Protein AF-A0A7Y5HHD7-F1 (afdb_monomer)

Sequence (168 aa):
MKEGQRRVVGIFYITWHADGYFTFKSPYNADVTKILAADPKARLGALVSEAQLANVKKYVEIGEKEGARLLVGGRQPDPMPGKGYFYQPTIFDNVQPNSTIAQEEIFGPVLATLQFNDADELVKLANGTMYGLAAAIWTKDIKKAHRLAKEIKAGTVWINTYNNYDAA

Foldseek 3Di:
DDPDFWDKDWPDPPDDDDDDDDDDDDDGPDQVVCSQVVDPPPDDDADPDPVLLVLLLVVLVQCVVVPWAKRDWSAADVVHPDDHHGGDQTETEPGDLPGPNNADDSNDSYIYMHIDDDLVRVLCSLQSYPDAAEEEDEDPDVVSQVVSLVSHRHPYYYYNTPPDDDPD

pLDDT: mean 72.88, std 24.27, range [22.0, 98.19]

Solvent-accessible surface area (backbone atoms only — not comparable to full-atom values): 10770 Å² total; per-residue (Å²): 136,75,91,87,77,82,41,77,47,68,66,71,74,76,86,82,87,89,90,87,91,83,81,86,84,81,72,86,87,68,60,71,59,49,75,69,67,70,45,97,77,72,77,80,75,55,45,96,35,65,68,55,43,53,51,37,52,50,48,49,54,48,31,51,74,75,61,26,42,79,67,37,59,79,44,63,55,83,78,65,98,62,91,71,32,54,64,34,62,21,36,31,36,72,37,52,74,87,34,67,63,63,63,51,88,69,88,48,64,62,44,40,27,31,74,42,90,50,74,69,53,41,40,50,58,72,50,60,46,96,69,44,68,61,47,66,44,82,68,93,49,62,69,59,47,57,53,48,55,71,67,42,65,39,78,40,70,35,74,74,52,70,96,82,78,85,85,127

Mean predicted aligned error: 9.56 Å

Nearest PDB structures (foldseek):
  3ty7-assembly1_B  TM=9.441E-01  e=2.264E-12  Staphylococcus aureus subsp. aureus Mu50
  3ty7-assembly1_A  TM=9.425E-01  e=4.790E-12  Staphylococcus aureus subsp. aureus Mu50
  3r31-assembly1_A  TM=9.599E-01  e=2.929E-11  Agrobacterium fabrum str. C58
  3i44-assembly1_A-2  TM=9.545E-01  e=1.157E-10  Bartonella henselae
  6x9l-assembly1_A  TM=8.911E-01  e=1.395E-10  Pseudomonas syringae pv. tomato str. DC3000

Structure (mmCIF, N/CA/C/O backbone):
data_AF-A0A7Y5HHD7-F1
#
_entry.id   AF-A0A7Y5HHD7-F1
#
loop_
_atom_site.group_PDB
_atom_site.id
_atom_site.type_symbol
_atom_site.label_atom_id
_atom_site.label_alt_id
_atom_site.label_comp_id
_atom_site.label_asym_id
_atom_site.label_entity_id
_atom_site.label_seq_id
_atom_site.pdbx_PDB_ins_code
_atom_site.Cartn_x
_atom_site.Cartn_y
_atom_site.Cartn_z
_atom_site.occupancy
_atom_site.B_iso_or_equiv
_atom_site.auth_seq_id
_atom_site.auth_comp_id
_atom_site.auth_asym_id
_atom_site.auth_atom_id
_atom_site.pdbx_PDB_model_num
ATOM 1 N N . MET A 1 1 ? -16.027 -15.599 17.969 1.00 34.94 1 MET A N 1
ATOM 2 C CA . MET A 1 1 ? -14.775 -15.234 17.268 1.00 34.94 1 MET A CA 1
ATOM 3 C C . MET A 1 1 ? -13.665 -16.035 17.928 1.00 34.94 1 MET A C 1
ATOM 5 O O . MET A 1 1 ? -13.607 -15.982 19.147 1.00 34.94 1 MET A O 1
ATOM 9 N N . LYS A 1 2 ? -12.899 -16.856 17.197 1.00 23.41 2 LYS A N 1
ATOM 10 C CA . LYS A 1 2 ? -11.841 -17.699 17.790 1.00 23.41 2 LYS A CA 1
ATOM 11 C C . LYS A 1 2 ? -10.514 -16.930 17.851 1.00 23.41 2 LYS A C 1
ATOM 13 O O . LYS A 1 2 ? -10.218 -16.167 16.933 1.00 23.41 2 LYS A O 1
ATOM 18 N N . GLU A 1 3 ? -9.764 -17.142 18.930 1.00 23.56 3 GLU A N 1
ATOM 19 C CA . GLU A 1 3 ? -8.377 -16.706 19.142 1.00 23.56 3 GLU A CA 1
ATOM 20 C C . GLU A 1 3 ? -7.516 -16.967 17.885 1.00 23.56 3 GLU A C 1
ATOM 22 O O . GLU A 1 3 ? -7.567 -18.065 17.330 1.00 23.56 3 GLU A O 1
ATOM 27 N N . GLY A 1 4 ? -6.735 -15.980 17.426 1.00 28.66 4 GLY A N 1
ATOM 28 C CA . GLY A 1 4 ? -5.697 -16.176 16.394 1.00 28.66 4 GLY A CA 1
ATOM 29 C C . GLY A 1 4 ? -5.919 -15.535 15.014 1.00 28.66 4 GLY A C 1
ATOM 30 O O . GLY A 1 4 ? -5.091 -15.719 14.124 1.00 28.66 4 GLY A O 1
ATOM 31 N N . GLN A 1 5 ? -6.989 -14.765 14.797 1.00 29.97 5 GLN A N 1
ATOM 32 C CA . GLN A 1 5 ? -7.278 -14.150 13.491 1.00 29.97 5 GLN A CA 1
ATOM 33 C C . GLN A 1 5 ? -6.616 -12.760 13.351 1.00 29.97 5 GLN A C 1
ATOM 35 O O . GLN A 1 5 ? -7.159 -11.758 13.821 1.00 29.97 5 GLN A O 1
ATOM 40 N N . ARG A 1 6 ? -5.435 -12.699 12.715 1.00 32.56 6 ARG A N 1
ATOM 41 C CA . ARG A 1 6 ? -4.691 -11.450 12.439 1.00 32.56 6 ARG A CA 1
ATOM 42 C C . ARG A 1 6 ? -5.403 -10.608 11.370 1.00 32.56 6 ARG A C 1
ATOM 44 O O . ARG A 1 6 ? -5.955 -11.159 10.416 1.00 32.56 6 ARG A O 1
ATOM 51 N N . ARG A 1 7 ? -5.440 -9.282 11.544 1.00 37.16 7 ARG A N 1
ATOM 52 C CA . ARG A 1 7 ? -6.149 -8.336 10.661 1.00 37.16 7 ARG A CA 1
ATOM 53 C C . ARG A 1 7 ? -5.146 -7.508 9.853 1.00 37.16 7 ARG A C 1
ATOM 55 O O . ARG A 1 7 ? -4.097 -7.151 10.375 1.00 37.16 7 ARG A O 1
ATOM 62 N N . VAL A 1 8 ? -5.481 -7.215 8.595 1.00 33.16 8 VAL A N 1
ATOM 63 C CA . VAL A 1 8 ? -4.608 -6.512 7.639 1.00 33.16 8 VAL A CA 1
ATOM 64 C C . VAL A 1 8 ? -5.165 -5.117 7.344 1.00 33.16 8 VAL A C 1
ATOM 66 O O . VAL A 1 8 ? -6.317 -5.003 6.922 1.00 33.16 8 VAL A O 1
ATOM 69 N N . VAL A 1 9 ? -4.363 -4.070 7.557 1.00 35.41 9 VAL A N 1
ATOM 70 C CA . VAL A 1 9 ? -4.557 -2.738 6.965 1.00 35.41 9 VAL A CA 1
ATOM 71 C C . VAL A 1 9 ? -3.785 -2.714 5.648 1.00 35.41 9 VAL A C 1
ATOM 73 O O . VAL A 1 9 ? -2.568 -2.885 5.634 1.00 35.41 9 VAL A O 1
ATOM 76 N N . GLY A 1 10 ? -4.484 -2.503 4.535 1.00 38.75 10 GLY A N 1
ATOM 77 C CA . GLY A 1 10 ? -3.838 -2.037 3.311 1.00 38.75 10 GLY A CA 1
ATOM 78 C C . GLY A 1 10 ? -3.778 -0.518 3.366 1.00 38.75 10 GLY A C 1
ATOM 79 O O . GLY A 1 10 ? -4.830 0.121 3.398 1.00 38.75 10 GLY A O 1
ATOM 80 N N . ILE A 1 11 ? -2.579 0.061 3.406 1.00 34.72 11 ILE A N 1
ATOM 81 C CA . ILE A 1 11 ? -2.421 1.471 3.048 1.00 34.72 11 ILE A CA 1
ATOM 82 C C . ILE A 1 11 ? -2.437 1.487 1.519 1.00 34.72 11 ILE A C 1
ATOM 84 O O . ILE A 1 11 ? -1.499 1.033 0.868 1.00 34.72 11 ILE A O 1
ATOM 88 N N . PHE A 1 12 ? -3.564 1.910 0.948 1.00 37.91 12 PHE A N 1
ATOM 89 C CA . PHE A 1 12 ? -3.735 2.021 -0.495 1.00 37.91 12 PHE A CA 1
ATOM 90 C C . PHE A 1 12 ? -3.394 3.446 -0.922 1.00 37.91 12 PHE A C 1
ATOM 92 O O . PHE A 1 12 ? -4.230 4.339 -0.805 1.00 37.91 12 PHE A O 1
ATOM 99 N N . TYR A 1 13 ? -2.198 3.636 -1.471 1.00 31.59 13 TYR A N 1
ATOM 100 C CA . TYR A 1 13 ? -1.969 4.696 -2.446 1.00 31.59 13 TYR A CA 1
ATOM 101 C C . TYR A 1 13 ? -2.293 4.117 -3.822 1.00 31.59 13 TYR A C 1
ATOM 103 O O . TYR A 1 13 ? -1.420 3.630 -4.533 1.00 31.59 13 TYR A O 1
ATOM 111 N N . ILE A 1 14 ? -3.578 4.072 -4.170 1.00 29.28 14 ILE A N 1
ATOM 112 C CA . ILE A 1 14 ? -3.972 3.905 -5.569 1.00 29.28 14 ILE A CA 1
ATOM 113 C C . ILE A 1 14 ? -4.518 5.254 -6.005 1.00 29.28 14 ILE A C 1
ATOM 115 O O . ILE A 1 14 ? -5.715 5.516 -5.936 1.00 29.28 14 ILE A O 1
ATOM 119 N N . THR A 1 15 ? -3.618 6.132 -6.421 1.00 24.03 15 THR A N 1
ATOM 120 C CA . THR A 1 15 ? -3.977 7.237 -7.300 1.00 24.03 15 THR A CA 1
ATOM 121 C C . THR A 1 15 ? -4.030 6.673 -8.716 1.00 24.03 15 THR A C 1
ATOM 123 O O . THR A 1 15 ? -3.080 6.074 -9.220 1.00 24.03 15 THR A O 1
ATOM 126 N N . TRP A 1 16 ? -5.189 6.798 -9.355 1.00 25.36 16 TRP A N 1
ATOM 127 C CA . TRP A 1 16 ? -5.365 6.393 -10.737 1.00 25.36 16 TRP A CA 1
ATOM 128 C C . TRP A 1 16 ? -6.231 7.397 -11.490 1.00 25.36 16 TRP A C 1
ATOM 130 O O . TRP A 1 16 ? -7.215 7.895 -10.947 1.00 25.36 16 TRP A O 1
ATOM 140 N N . HIS A 1 17 ? -5.860 7.677 -12.740 1.00 22.00 17 HIS A N 1
ATOM 141 C CA . HIS A 1 17 ? -6.633 8.492 -13.671 1.00 22.00 17 HIS A CA 1
ATOM 142 C C . HIS A 1 17 ? -6.937 7.676 -14.942 1.00 22.00 17 HIS A C 1
ATOM 144 O O . HIS A 1 17 ? -6.019 7.114 -15.539 1.00 22.00 17 HIS A O 1
ATOM 150 N N . ALA A 1 18 ? -8.220 7.719 -15.334 1.00 22.27 18 ALA A N 1
ATOM 151 C CA . ALA A 1 18 ? -8.867 7.330 -16.602 1.00 22.27 18 ALA A CA 1
ATOM 152 C C . ALA A 1 18 ? -9.168 5.833 -16.897 1.00 22.27 18 ALA A C 1
ATOM 154 O O . ALA A 1 18 ? -8.374 5.161 -17.553 1.00 22.27 18 ALA A O 1
ATOM 155 N N . ASP A 1 19 ? -10.394 5.402 -16.494 1.00 23.88 19 ASP A N 1
ATOM 156 C CA . ASP A 1 19 ? -11.258 4.267 -16.969 1.00 23.88 19 ASP A CA 1
ATOM 157 C C . ASP A 1 19 ? -11.084 2.770 -16.522 1.00 23.88 19 ASP A C 1
ATOM 159 O O . ASP A 1 19 ? -10.624 1.936 -17.304 1.00 23.88 19 ASP A O 1
ATOM 163 N N . GLY A 1 20 ? -11.339 2.387 -15.252 1.00 24.16 20 GLY A N 1
ATOM 164 C CA . GLY A 1 20 ? -11.051 1.014 -14.775 1.00 24.16 20 GLY A CA 1
ATOM 165 C C . GLY A 1 20 ? -10.910 0.810 -13.255 1.00 24.16 20 GLY A C 1
ATOM 166 O O . GLY A 1 20 ? -9.952 1.246 -12.627 1.00 24.16 20 GLY A O 1
ATOM 167 N N . TYR A 1 21 ? -11.863 0.098 -12.652 1.00 22.38 21 TYR A N 1
ATOM 168 C CA . TYR A 1 21 ? -11.955 -0.171 -11.211 1.00 22.38 21 TYR A CA 1
ATOM 169 C C . TYR A 1 21 ? -10.975 -1.252 -10.720 1.00 22.38 21 TYR A C 1
ATOM 171 O O . TYR A 1 21 ? -10.889 -2.324 -11.316 1.00 22.38 21 TYR A O 1
ATOM 179 N N . PHE A 1 22 ? -10.374 -1.049 -9.541 1.00 27.08 22 PHE A N 1
ATOM 180 C CA . PHE A 1 22 ? -9.802 -2.124 -8.719 1.00 27.08 22 PHE A CA 1
ATOM 181 C C . PHE A 1 22 ? -10.503 -2.144 -7.356 1.00 27.08 22 PHE A C 1
ATOM 183 O O . PHE A 1 22 ? -10.347 -1.236 -6.544 1.00 27.08 22 PHE A O 1
ATOM 190 N N . THR A 1 23 ? -11.299 -3.183 -7.100 1.00 23.61 23 THR A N 1
ATOM 191 C CA . THR A 1 23 ? -11.880 -3.456 -5.779 1.00 23.61 23 THR A CA 1
ATOM 192 C C . THR A 1 23 ? -11.218 -4.695 -5.199 1.00 23.61 23 THR A C 1
ATOM 194 O O . THR A 1 23 ? -11.334 -5.784 -5.757 1.00 23.61 23 THR A O 1
ATOM 197 N N . PHE A 1 24 ? -10.547 -4.557 -4.052 1.00 30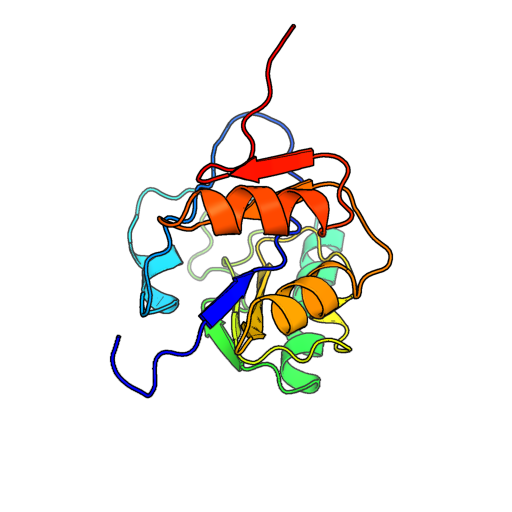.72 24 PHE A N 1
ATOM 198 C CA . PHE A 1 24 ? -10.180 -5.729 -3.269 1.00 30.72 24 PHE A CA 1
ATOM 199 C C . PHE A 1 24 ? -11.304 -6.075 -2.294 1.00 30.72 24 PHE A C 1
ATOM 201 O O . PHE A 1 24 ? -11.564 -5.357 -1.328 1.00 30.72 24 PHE A O 1
ATOM 208 N N . LYS A 1 25 ? -11.980 -7.198 -2.546 1.00 23.44 25 LYS A N 1
ATOM 209 C CA . LYS A 1 25 ? -12.957 -7.770 -1.620 1.00 23.44 25 LYS A CA 1
ATOM 210 C C . LYS A 1 25 ? -12.191 -8.582 -0.570 1.00 23.44 25 LYS A C 1
ATOM 212 O O . LYS A 1 25 ? -11.874 -9.746 -0.789 1.00 23.44 25 LYS A O 1
ATOM 217 N N . SER A 1 26 ? -11.886 -7.968 0.571 1.00 28.95 26 SER A N 1
ATOM 218 C CA . SER A 1 26 ? -11.398 -8.697 1.748 1.00 28.95 26 SER A CA 1
ATOM 219 C C . SER A 1 26 ? -12.535 -9.508 2.372 1.00 28.95 26 SER A C 1
ATOM 221 O O . SER A 1 26 ? -13.614 -8.969 2.640 1.00 28.95 26 SER A O 1
ATOM 223 N N . PRO A 1 27 ? -12.296 -10.796 2.660 1.00 29.84 27 PRO A N 1
ATOM 224 C CA . PRO A 1 27 ? -12.699 -11.281 3.969 1.00 29.84 27 PRO A CA 1
ATOM 225 C C . PRO A 1 27 ? -11.658 -12.274 4.497 1.00 29.84 27 PRO A C 1
ATOM 227 O O . PRO A 1 27 ? -11.669 -13.420 4.084 1.00 29.84 27 PRO A O 1
ATOM 230 N N . TYR A 1 28 ? -10.787 -11.842 5.414 1.00 31.73 28 TYR A N 1
ATOM 231 C CA . TYR A 1 28 ? -10.027 -12.692 6.352 1.00 31.73 28 TYR A CA 1
ATOM 232 C C . TYR A 1 28 ? -9.419 -14.007 5.789 1.00 31.73 28 TYR A C 1
ATOM 234 O O . TYR A 1 28 ? -10.122 -14.995 5.606 1.00 31.73 28 TYR A O 1
ATOM 242 N N . ASN A 1 29 ? -8.085 -14.071 5.665 1.00 35.78 29 ASN A N 1
ATOM 243 C CA . ASN A 1 29 ? -7.298 -15.216 5.150 1.00 35.78 29 ASN A CA 1
ATOM 244 C C . ASN A 1 29 ? -7.401 -15.493 3.638 1.00 35.78 29 ASN A C 1
ATOM 246 O O . ASN A 1 29 ? -7.199 -16.628 3.205 1.00 35.78 29 ASN A O 1
ATOM 250 N N . ALA A 1 30 ? -7.658 -14.482 2.806 1.00 36.72 30 ALA A N 1
ATOM 251 C CA . ALA A 1 30 ? -7.373 -14.642 1.384 1.00 36.72 30 ALA A CA 1
ATOM 252 C C . ALA A 1 30 ? -5.851 -14.692 1.213 1.00 36.72 30 ALA A C 1
ATOM 254 O O . ALA A 1 30 ? -5.170 -13.698 1.453 1.00 36.72 30 ALA A O 1
ATOM 255 N N . ASP A 1 31 ? -5.342 -15.871 0.858 1.00 40.47 31 ASP A N 1
ATOM 256 C CA . ASP A 1 31 ? -3.992 -16.088 0.348 1.00 40.47 31 ASP A CA 1
ATOM 257 C C . ASP A 1 31 ? -3.675 -14.942 -0.620 1.00 40.47 31 ASP A C 1
ATOM 259 O O . ASP A 1 31 ? -4.308 -14.812 -1.669 1.00 40.47 31 ASP A O 1
ATOM 263 N N . VAL A 1 32 ? -2.804 -14.023 -0.205 1.00 40.25 32 VAL A N 1
ATOM 264 C CA . VAL A 1 32 ? -2.574 -12.740 -0.890 1.00 40.25 32 VAL A CA 1
ATOM 265 C C . VAL A 1 32 ? -2.055 -12.985 -2.320 1.00 40.25 32 VAL A C 1
ATOM 267 O O . VAL A 1 32 ? -2.286 -12.206 -3.241 1.00 40.25 32 VAL A O 1
ATOM 270 N N . THR A 1 33 ? -1.459 -14.161 -2.530 1.00 35.16 33 THR A N 1
ATOM 271 C CA . THR A 1 33 ? -1.106 -14.764 -3.823 1.00 35.16 33 THR A CA 1
ATOM 272 C C . THR A 1 33 ? -2.284 -14.944 -4.782 1.00 35.16 33 THR A C 1
ATOM 274 O O . THR A 1 33 ? -2.116 -14.781 -5.991 1.00 35.16 33 THR A O 1
ATOM 277 N N . LYS A 1 34 ? -3.499 -15.203 -4.286 1.00 35.03 34 LYS A N 1
ATOM 278 C CA . LYS A 1 34 ? -4.713 -15.339 -5.110 1.00 35.03 34 LYS A CA 1
ATOM 279 C C . LYS A 1 34 ? -5.279 -14.005 -5.586 1.00 35.03 34 LYS A C 1
ATOM 281 O O . LYS A 1 34 ? -6.083 -14.004 -6.507 1.00 35.03 34 LYS A O 1
ATOM 286 N N . ILE A 1 35 ? -4.861 -12.878 -5.015 1.00 42.22 35 ILE A N 1
ATOM 287 C CA . ILE A 1 35 ? -5.397 -11.546 -5.345 1.00 42.22 35 ILE A CA 1
ATOM 288 C C . ILE A 1 35 ? -5.036 -11.129 -6.774 1.00 42.22 35 ILE A C 1
ATOM 290 O O . ILE A 1 35 ? -5.813 -10.456 -7.442 1.00 42.22 35 ILE A O 1
ATOM 294 N N . LEU A 1 36 ? -3.880 -11.582 -7.255 1.00 40.97 36 LEU A N 1
ATOM 295 C CA . LEU A 1 36 ? -3.391 -11.312 -8.606 1.00 40.97 36 LEU A CA 1
ATOM 296 C C . LEU A 1 36 ? -3.541 -12.525 -9.525 1.00 40.97 36 LEU A C 1
ATOM 298 O O . LEU A 1 36 ? -3.688 -12.367 -10.732 1.00 40.97 36 LEU A O 1
ATOM 302 N N . ALA A 1 37 ? -3.564 -13.732 -8.952 1.00 37.81 37 ALA A N 1
ATOM 303 C CA . ALA A 1 37 ? -3.739 -14.971 -9.701 1.00 37.81 37 ALA A CA 1
ATOM 304 C C . ALA A 1 37 ? -5.207 -15.303 -10.049 1.00 37.81 37 ALA A C 1
ATOM 306 O O . ALA A 1 37 ? -5.439 -16.234 -10.816 1.00 37.81 37 ALA A O 1
ATOM 307 N N . ALA A 1 38 ? -6.201 -14.599 -9.489 1.00 38.44 38 ALA A N 1
ATOM 308 C CA . ALA A 1 38 ? -7.610 -14.987 -9.625 1.00 38.44 38 ALA A CA 1
ATOM 309 C C . ALA A 1 38 ? -8.302 -14.536 -10.921 1.00 38.44 38 ALA A C 1
ATOM 311 O O . ALA A 1 38 ? -9.330 -15.122 -11.257 1.00 38.44 38 ALA A O 1
ATOM 312 N N . ASP A 1 39 ? -7.772 -13.555 -11.660 1.00 43.81 39 ASP A N 1
ATOM 313 C CA . ASP A 1 39 ? -8.354 -13.175 -12.953 1.00 43.81 39 ASP A CA 1
ATOM 314 C C . ASP A 1 39 ? -7.295 -13.099 -14.067 1.00 43.81 39 ASP A C 1
ATOM 316 O O . ASP A 1 39 ? -6.578 -12.102 -14.177 1.00 43.81 39 ASP A O 1
ATOM 320 N N . PRO A 1 40 ? -7.224 -14.111 -14.952 1.00 41.34 40 PRO A N 1
ATOM 321 C CA . PRO A 1 40 ? -6.372 -14.096 -16.143 1.00 41.34 40 PRO A CA 1
ATOM 322 C C . PRO A 1 40 ? -6.667 -12.934 -17.107 1.00 41.34 40 PRO A C 1
ATOM 324 O O . PRO A 1 40 ? -5.886 -12.682 -18.024 1.00 41.34 40 PRO A O 1
ATOM 327 N N . LYS A 1 41 ? -7.808 -12.248 -16.948 1.00 46.28 41 LYS A N 1
ATOM 328 C CA . LYS A 1 41 ? -8.202 -11.078 -17.741 1.00 46.28 41 LYS A CA 1
ATOM 329 C C . LYS A 1 41 ? -7.806 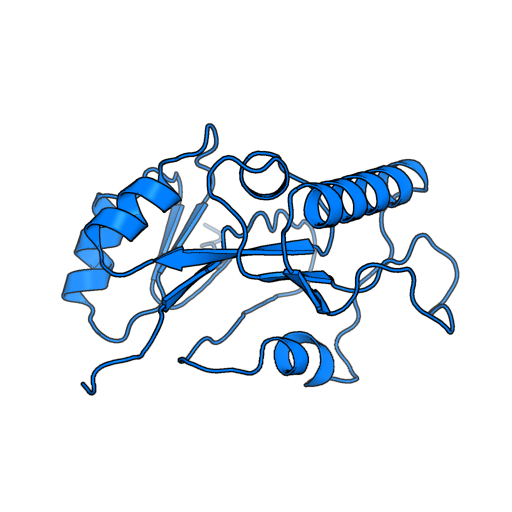-9.752 -17.098 1.00 46.28 41 LYS A C 1
ATOM 331 O O . LYS A 1 41 ? -7.966 -8.725 -17.758 1.00 46.28 41 LYS A O 1
ATOM 336 N N . ALA A 1 42 ? -7.300 -9.746 -15.862 1.00 49.91 42 ALA A N 1
ATOM 337 C CA . ALA A 1 42 ? -6.822 -8.528 -15.221 1.00 49.91 42 ALA A CA 1
ATOM 338 C C . ALA A 1 42 ? -5.639 -7.966 -16.023 1.00 49.91 42 ALA A C 1
ATOM 340 O O . ALA A 1 42 ? -4.525 -8.489 -15.998 1.00 49.91 42 ALA A O 1
ATOM 341 N N . ARG A 1 43 ? -5.901 -6.906 -16.790 1.00 58.03 43 ARG A N 1
ATOM 342 C CA . ARG A 1 43 ? -4.907 -6.227 -17.619 1.00 58.03 43 ARG A CA 1
ATOM 343 C C . ARG A 1 43 ? -4.434 -4.990 -16.882 1.00 58.03 43 ARG A C 1
ATOM 345 O O . ARG A 1 43 ? -5.153 -3.999 -16.821 1.00 58.03 43 ARG A O 1
ATOM 352 N N . LEU A 1 44 ? -3.225 -5.052 -16.334 1.00 70.06 44 LEU A N 1
ATOM 353 C CA . LEU A 1 44 ? -2.548 -3.859 -15.846 1.00 70.06 44 LEU A CA 1
ATOM 354 C C . LEU A 1 44 ? -1.760 -3.233 -17.003 1.00 70.06 44 LEU A C 1
ATOM 356 O O . LEU A 1 44 ? -1.007 -3.923 -17.694 1.00 70.06 44 LEU A O 1
ATOM 360 N N . GLY A 1 45 ? -1.983 -1.941 -17.242 1.00 77.31 45 GLY A N 1
ATOM 361 C CA . GLY A 1 45 ? -1.270 -1.190 -18.273 1.00 77.31 45 GLY A CA 1
ATOM 362 C C . GLY A 1 45 ? 0.222 -1.041 -17.965 1.00 77.31 45 GLY A C 1
ATOM 363 O O . GLY A 1 45 ? 0.677 -1.283 -16.847 1.00 77.31 45 GLY A O 1
ATOM 364 N N . ALA A 1 46 ? 0.991 -0.627 -18.972 1.00 85.06 46 ALA A N 1
ATOM 365 C CA . ALA A 1 46 ? 2.381 -0.238 -18.769 1.00 85.06 46 ALA A CA 1
ATOM 366 C C . ALA A 1 46 ? 2.471 1.031 -17.905 1.00 85.06 46 ALA A C 1
ATOM 368 O O . ALA A 1 46 ? 1.593 1.893 -17.957 1.00 85.06 46 ALA A O 1
ATOM 369 N N . LEU A 1 47 ? 3.565 1.171 -17.159 1.00 86.88 47 LEU A N 1
ATOM 370 C CA . LEU A 1 47 ? 3.929 2.434 -16.528 1.00 86.88 47 LEU A CA 1
ATOM 371 C C . LEU A 1 47 ? 4.242 3.485 -17.601 1.00 86.88 47 LEU A C 1
ATOM 373 O O . LEU A 1 47 ? 4.661 3.160 -18.715 1.00 86.88 47 LEU A O 1
ATOM 377 N N . VAL A 1 48 ? 4.071 4.755 -17.234 1.00 88.44 48 VAL A N 1
ATOM 378 C CA . VAL A 1 48 ? 4.184 5.894 -18.158 1.00 88.44 48 VAL A CA 1
ATOM 379 C C . VAL A 1 48 ? 5.582 6.051 -18.770 1.00 88.44 48 VAL A C 1
ATOM 381 O O . VAL A 1 48 ? 5.712 6.535 -19.891 1.00 88.44 48 VAL A O 1
ATOM 384 N N . SER A 1 49 ? 6.639 5.649 -18.057 1.00 92.56 49 SER A N 1
ATOM 385 C CA . SER A 1 49 ? 8.023 5.869 -18.483 1.00 92.56 49 SER A CA 1
ATOM 386 C C . SER A 1 49 ? 9.004 4.859 -17.883 1.00 92.56 49 SER A C 1
ATOM 388 O O . SER A 1 49 ? 8.716 4.189 -16.887 1.00 92.56 49 SER A O 1
ATOM 390 N N . GLU A 1 50 ? 10.200 4.795 -18.470 1.00 96.69 50 GLU A N 1
ATOM 391 C CA . GLU A 1 50 ? 11.326 4.021 -17.939 1.00 96.69 50 GLU A CA 1
ATOM 392 C C . GLU A 1 50 ? 11.755 4.521 -16.557 1.00 96.69 50 GLU A C 1
ATOM 394 O O . GLU A 1 50 ? 12.021 3.720 -15.663 1.00 96.69 50 GLU A O 1
ATOM 399 N N . ALA A 1 51 ? 11.759 5.843 -16.356 1.00 97.06 51 ALA A N 1
ATOM 400 C CA . ALA A 1 51 ? 12.073 6.453 -15.069 1.00 97.06 51 ALA A CA 1
ATOM 401 C C . ALA A 1 51 ? 11.092 6.000 -13.976 1.00 97.06 51 ALA A C 1
ATOM 403 O O . ALA A 1 51 ? 11.522 5.665 -12.874 1.00 97.06 51 ALA A O 1
ATOM 404 N N . GLN A 1 52 ? 9.793 5.903 -14.295 1.00 93.88 52 GLN A N 1
ATOM 405 C CA . GLN A 1 52 ? 8.799 5.387 -13.353 1.00 93.88 52 GLN A CA 1
ATOM 406 C C . GLN A 1 52 ? 9.032 3.904 -13.046 1.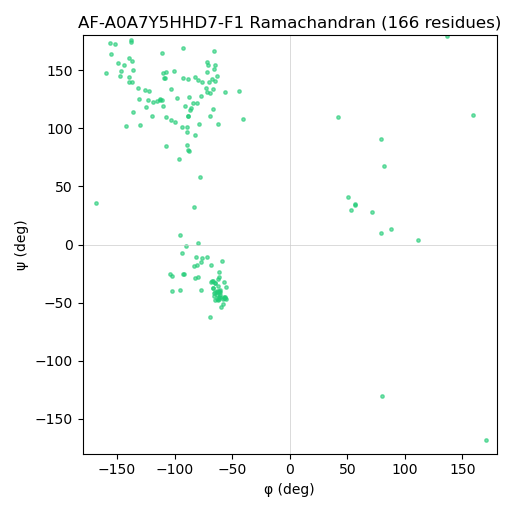00 93.88 52 GLN A C 1
ATOM 408 O O . GLN A 1 52 ? 8.969 3.499 -11.889 1.00 93.88 52 GLN A O 1
ATOM 413 N N . LEU A 1 53 ? 9.365 3.090 -14.053 1.00 94.19 53 LEU A N 1
ATOM 414 C CA . LEU A 1 53 ? 9.730 1.686 -13.845 1.00 94.19 53 LEU A CA 1
ATOM 415 C C . LEU A 1 53 ? 10.969 1.532 -12.953 1.00 94.19 53 LEU A C 1
ATOM 417 O O . LEU A 1 53 ? 10.978 0.679 -12.066 1.00 94.19 53 LEU A O 1
ATOM 421 N N . ALA A 1 54 ? 12.004 2.344 -13.171 1.00 97.81 54 ALA A N 1
ATOM 422 C CA . ALA A 1 54 ? 13.204 2.349 -12.342 1.00 97.81 54 ALA A CA 1
ATOM 423 C C . ALA A 1 54 ? 12.890 2.765 -10.896 1.00 97.81 54 ALA A C 1
ATOM 425 O O . ALA A 1 54 ? 13.379 2.133 -9.959 1.00 97.81 54 ALA A O 1
ATOM 426 N N . ASN A 1 55 ? 12.025 3.767 -10.708 1.00 95.44 55 ASN A N 1
ATOM 427 C CA . ASN A 1 55 ? 11.572 4.191 -9.387 1.00 95.44 55 ASN A CA 1
ATOM 428 C C . ASN A 1 55 ? 10.820 3.068 -8.656 1.00 95.44 55 ASN A C 1
ATOM 430 O O . ASN A 1 55 ? 11.156 2.735 -7.524 1.00 95.44 55 ASN A O 1
ATOM 434 N N . VAL A 1 56 ? 9.866 2.415 -9.327 1.00 94.88 56 VAL A N 1
ATOM 435 C CA . VAL A 1 56 ? 9.124 1.278 -8.757 1.00 94.88 56 VAL A CA 1
ATOM 436 C C . VAL A 1 56 ? 10.074 0.150 -8.345 1.00 94.88 56 VAL A C 1
ATOM 438 O O . VAL A 1 56 ? 9.986 -0.330 -7.218 1.00 94.88 56 VAL A O 1
ATOM 441 N N . LYS A 1 57 ? 11.025 -0.235 -9.211 1.00 97.69 57 LYS A N 1
ATOM 442 C CA . LYS A 1 57 ? 12.047 -1.248 -8.886 1.00 97.69 57 LYS A CA 1
ATOM 443 C C . LYS A 1 57 ? 12.842 -0.874 -7.634 1.00 97.69 57 LYS A C 1
ATOM 445 O O . LYS A 1 57 ? 12.986 -1.704 -6.742 1.00 97.69 57 LYS A O 1
ATOM 450 N N . LYS A 1 58 ? 13.292 0.381 -7.537 1.00 98.19 58 LYS A N 1
ATOM 451 C CA . LYS A 1 58 ? 14.028 0.893 -6.374 1.00 98.19 58 LYS A CA 1
ATOM 452 C C . LYS A 1 58 ? 13.224 0.734 -5.078 1.00 98.19 58 LYS A C 1
ATOM 454 O O . LYS A 1 58 ? 13.779 0.268 -4.089 1.00 98.19 58 LYS A O 1
ATOM 459 N N . TYR A 1 59 ? 11.939 1.090 -5.068 1.00 97.19 59 TYR A N 1
ATOM 460 C CA . TYR A 1 59 ? 11.102 0.941 -3.870 1.00 97.19 59 TYR A CA 1
ATOM 461 C C . TYR A 1 59 ? 10.862 -0.519 -3.485 1.00 97.19 59 TYR A C 1
ATOM 463 O O . TYR A 1 59 ? 10.870 -0.833 -2.297 1.00 97.19 59 TYR A O 1
ATOM 471 N N . VAL A 1 60 ? 10.695 -1.418 -4.460 1.00 96.81 60 VAL A N 1
ATOM 472 C CA . VAL A 1 60 ? 10.595 -2.859 -4.176 1.00 96.81 60 VAL A CA 1
ATOM 473 C C . VAL A 1 60 ? 11.877 -3.366 -3.519 1.00 96.81 60 VAL A C 1
ATOM 475 O O . VAL A 1 60 ? 11.805 -4.001 -2.471 1.00 96.81 60 VAL A O 1
ATOM 478 N N . GLU A 1 61 ? 13.045 -3.012 -4.060 1.00 97.88 61 GLU A N 1
ATOM 479 C CA . GLU A 1 61 ? 14.329 -3.385 -3.456 1.00 97.88 61 GLU A CA 1
ATOM 480 C C . GLU A 1 61 ? 14.504 -2.815 -2.040 1.00 97.88 61 GLU A C 1
ATOM 482 O O . GLU A 1 61 ? 15.059 -3.487 -1.171 1.00 97.88 61 GLU A O 1
ATOM 487 N N . ILE A 1 62 ? 14.060 -1.576 -1.793 1.00 97.88 62 ILE A N 1
ATOM 488 C CA . ILE A 1 62 ? 14.080 -0.975 -0.451 1.00 97.88 62 ILE A CA 1
ATOM 489 C C . ILE A 1 62 ? 13.179 -1.771 0.493 1.00 97.88 62 ILE A C 1
ATOM 491 O O . ILE A 1 62 ? 13.626 -2.130 1.578 1.00 97.88 62 ILE A O 1
ATOM 495 N N . GLY A 1 63 ? 11.959 -2.109 0.069 1.00 95.62 63 GLY A N 1
ATOM 496 C CA . GLY A 1 63 ? 11.030 -2.916 0.857 1.00 95.62 63 GLY A CA 1
ATOM 497 C C . GLY A 1 63 ? 11.633 -4.251 1.292 1.00 95.62 63 GLY A C 1
ATOM 498 O O . GLY A 1 63 ? 11.582 -4.600 2.472 1.00 95.62 63 GLY A O 1
ATOM 499 N N . GLU A 1 64 ? 12.271 -4.970 0.365 1.00 95.62 64 GLU A N 1
ATOM 500 C CA . GLU A 1 64 ? 12.970 -6.222 0.677 1.00 95.62 64 GLU A CA 1
ATOM 501 C C . GLU A 1 64 ? 14.141 -6.004 1.649 1.00 95.62 64 GLU A C 1
ATOM 503 O O . GLU A 1 64 ? 14.289 -6.756 2.615 1.00 95.62 64 GLU A O 1
ATOM 508 N N . LYS A 1 65 ? 14.950 -4.953 1.447 1.00 97.75 65 LYS A N 1
ATOM 509 C CA . LYS A 1 65 ? 16.086 -4.613 2.328 1.00 97.75 65 LYS A CA 1
ATOM 510 C C . LYS A 1 65 ? 15.652 -4.207 3.738 1.00 97.75 65 LYS A C 1
ATOM 512 O O . LYS A 1 65 ? 16.362 -4.502 4.694 1.00 97.75 65 LYS A O 1
ATOM 517 N N . GLU A 1 66 ? 14.499 -3.560 3.877 1.00 96.81 66 GLU A N 1
ATOM 518 C CA . GLU A 1 66 ? 13.905 -3.178 5.166 1.00 96.81 66 GLU A CA 1
ATOM 519 C C . GLU A 1 66 ? 13.177 -4.345 5.861 1.00 96.81 66 GLU A C 1
ATOM 521 O O . GLU A 1 66 ? 12.636 -4.181 6.956 1.00 96.81 66 GLU A O 1
ATOM 526 N N . GLY A 1 67 ? 13.185 -5.542 5.262 1.00 93.38 67 GLY A N 1
ATOM 527 C CA . GLY A 1 67 ? 12.656 -6.766 5.864 1.00 93.38 67 GLY A CA 1
ATOM 528 C C . GLY A 1 67 ? 11.166 -7.008 5.619 1.00 93.38 67 GLY A C 1
ATOM 529 O O . GLY A 1 67 ? 10.578 -7.877 6.271 1.00 93.38 67 GLY A O 1
ATOM 530 N N . ALA A 1 68 ? 10.544 -6.278 4.687 1.00 90.88 68 ALA A N 1
ATOM 531 C CA . ALA A 1 68 ? 9.200 -6.604 4.231 1.00 90.88 68 ALA A CA 1
ATOM 532 C C . ALA A 1 68 ? 9.210 -7.926 3.451 1.00 90.88 68 ALA A C 1
ATOM 534 O O . ALA A 1 68 ? 10.123 -8.227 2.680 1.00 90.88 68 ALA A O 1
ATOM 535 N N . ARG A 1 69 ? 8.166 -8.736 3.631 1.00 89.12 69 ARG A N 1
ATOM 536 C CA . ARG A 1 69 ? 8.053 -10.036 2.970 1.00 89.12 69 ARG A CA 1
ATOM 537 C C . ARG A 1 69 ? 7.369 -9.878 1.618 1.00 89.12 69 ARG A C 1
ATOM 539 O O . ARG A 1 69 ? 6.161 -9.654 1.569 1.00 89.12 69 ARG A O 1
ATOM 546 N N . LEU A 1 70 ? 8.108 -10.067 0.529 1.00 89.31 70 LEU A N 1
ATOM 547 C CA . LEU A 1 70 ? 7.535 -10.126 -0.815 1.00 89.31 70 LEU A CA 1
ATOM 548 C C . LEU A 1 70 ? 6.656 -11.383 -0.961 1.00 89.31 70 LEU A C 1
ATOM 550 O O . LEU A 1 70 ? 7.144 -12.508 -0.853 1.00 89.31 70 LEU A O 1
ATOM 554 N N . LEU A 1 71 ? 5.350 -11.203 -1.179 1.00 83.62 71 LEU A N 1
ATOM 555 C CA . LEU A 1 71 ? 4.398 -12.305 -1.368 1.00 83.62 71 LEU A CA 1
ATOM 556 C C . LEU A 1 71 ? 4.146 -12.622 -2.843 1.00 83.62 71 LEU A C 1
ATOM 558 O O . LEU A 1 71 ? 3.987 -13.786 -3.206 1.00 83.62 71 LEU A O 1
ATOM 562 N N . VAL A 1 72 ? 4.064 -11.589 -3.684 1.00 81.81 72 VAL A N 1
ATOM 563 C CA . VAL A 1 72 ? 3.772 -11.695 -5.122 1.00 81.81 72 VAL A CA 1
ATOM 564 C C . VAL A 1 72 ? 4.525 -10.606 -5.871 1.00 81.81 72 VAL A C 1
ATOM 566 O O . VAL A 1 72 ? 4.695 -9.513 -5.336 1.00 81.81 72 VAL A O 1
ATOM 569 N N . GLY A 1 73 ? 4.897 -10.879 -7.122 1.00 88.75 73 GLY A N 1
ATOM 570 C CA . GLY A 1 73 ? 5.433 -9.879 -8.042 1.00 88.75 73 GLY A CA 1
ATOM 571 C C . GLY A 1 73 ? 6.909 -9.590 -7.798 1.00 88.75 73 GLY A C 1
ATOM 572 O O . GLY A 1 73 ? 7.721 -10.512 -7.758 1.00 88.75 73 GLY A O 1
ATOM 573 N N . GLY A 1 74 ? 7.250 -8.306 -7.690 1.00 91.56 74 GLY A N 1
ATOM 574 C CA . GLY A 1 74 ? 8.608 -7.821 -7.426 1.00 91.56 74 GLY A CA 1
ATOM 575 C C . GLY A 1 74 ? 9.534 -7.809 -8.644 1.00 91.56 74 GLY A C 1
ATOM 576 O O . GLY A 1 74 ? 10.736 -7.588 -8.523 1.00 91.56 74 GLY A O 1
ATOM 577 N N . ARG A 1 75 ? 9.001 -8.033 -9.849 1.00 93.62 75 ARG A N 1
ATOM 578 C CA . ARG A 1 75 ? 9.790 -8.072 -11.086 1.00 93.62 75 ARG A CA 1
ATOM 579 C C . ARG A 1 75 ? 8.976 -7.666 -12.304 1.00 93.62 75 ARG A C 1
ATOM 581 O O . ARG A 1 75 ? 7.761 -7.491 -12.246 1.00 93.62 75 ARG A O 1
ATOM 588 N N . GLN A 1 76 ? 9.657 -7.526 -13.435 1.00 90.62 76 GLN A N 1
ATOM 589 C CA . GLN A 1 76 ? 8.978 -7.371 -14.717 1.00 90.62 76 GLN A CA 1
ATOM 590 C C . GLN A 1 76 ? 8.343 -8.701 -15.156 1.00 90.62 76 GLN A C 1
ATOM 592 O O . GLN A 1 76 ? 8.871 -9.763 -14.812 1.00 90.62 76 GLN A O 1
ATOM 597 N N . PRO A 1 77 ? 7.212 -8.669 -15.883 1.00 86.50 77 PRO A N 1
ATOM 598 C CA . PRO A 1 77 ? 6.601 -9.882 -16.407 1.00 86.50 77 PRO A CA 1
ATOM 599 C C . PRO A 1 77 ? 7.513 -10.603 -17.404 1.00 86.50 77 PRO A C 1
ATOM 601 O O . PRO A 1 77 ? 8.200 -9.966 -18.199 1.00 86.50 77 PRO A O 1
ATOM 604 N N . ASP A 1 78 ? 7.455 -11.931 -17.385 1.00 85.06 78 ASP A N 1
ATOM 605 C CA . ASP A 1 78 ? 8.107 -12.796 -18.363 1.00 85.06 78 ASP A CA 1
ATOM 606 C C . ASP A 1 78 ? 7.122 -13.915 -18.765 1.00 85.06 78 ASP A C 1
ATOM 608 O O . ASP A 1 78 ? 6.731 -14.700 -17.892 1.00 85.06 78 ASP A O 1
ATOM 612 N N . PRO A 1 79 ? 6.645 -13.959 -20.026 1.00 86.38 79 PRO A N 1
ATOM 613 C CA . PRO A 1 79 ? 6.975 -13.043 -21.122 1.00 86.38 79 PRO A CA 1
ATOM 614 C C . PRO A 1 79 ? 6.365 -11.641 -20.942 1.00 86.38 79 PRO A C 1
ATOM 616 O O . PRO A 1 79 ? 5.354 -11.454 -20.262 1.00 86.38 79 PRO A O 1
ATOM 619 N N . MET A 1 80 ? 6.963 -10.644 -21.599 1.00 83.19 80 MET A N 1
ATOM 620 C CA . MET A 1 80 ? 6.432 -9.277 -21.617 1.00 83.19 80 MET A CA 1
ATOM 621 C C . MET A 1 80 ? 5.090 -9.210 -22.377 1.00 83.19 80 MET A C 1
ATOM 623 O O . MET A 1 80 ? 5.017 -9.715 -23.498 1.00 83.19 80 MET A O 1
ATOM 627 N N . PRO A 1 81 ? 4.041 -8.542 -21.845 1.00 80.50 81 PRO A N 1
ATOM 628 C CA . PRO A 1 81 ? 2.719 -8.494 -22.488 1.00 80.50 81 PRO A CA 1
ATOM 629 C C . PRO A 1 81 ? 2.677 -7.686 -23.794 1.00 80.50 81 PRO A C 1
ATOM 631 O O . PRO A 1 81 ? 1.722 -7.787 -24.560 1.00 80.50 81 PRO A O 1
ATOM 634 N N . GLY A 1 82 ? 3.682 -6.843 -24.033 1.00 83.69 82 GLY A N 1
ATOM 635 C CA . GLY A 1 82 ? 3.780 -5.971 -25.196 1.00 83.69 82 GLY A CA 1
ATOM 636 C C . GLY A 1 82 ? 4.921 -4.966 -25.053 1.00 83.69 82 GLY A C 1
ATOM 637 O O . GLY A 1 82 ? 5.752 -5.071 -24.149 1.00 83.69 82 GLY A O 1
ATOM 638 N N . LYS A 1 83 ? 4.951 -3.966 -25.941 1.00 84.88 83 LYS A N 1
ATOM 639 C CA . LYS A 1 83 ? 5.874 -2.826 -25.830 1.00 84.88 83 LYS A CA 1
ATOM 640 C C . LYS A 1 83 ? 5.431 -1.910 -24.686 1.00 84.88 83 LYS A C 1
ATOM 642 O O . LYS A 1 83 ? 4.252 -1.584 -24.594 1.00 84.88 83 LYS A O 1
ATOM 647 N N . GLY A 1 84 ? 6.372 -1.478 -23.851 1.00 89.12 84 GLY A N 1
ATOM 648 C CA . GLY A 1 84 ? 6.117 -0.563 -22.738 1.00 89.12 84 GLY A CA 1
ATOM 649 C C . GLY A 1 84 ? 6.835 -0.975 -21.456 1.00 89.12 84 GLY A C 1
ATOM 650 O O . GLY A 1 84 ? 7.526 -1.993 -21.400 1.00 89.12 84 GLY A O 1
ATOM 651 N N . TYR A 1 85 ? 6.650 -0.176 -20.411 1.00 88.94 85 TYR A N 1
ATOM 652 C CA . TYR A 1 85 ? 7.320 -0.336 -19.124 1.00 88.94 85 TYR A CA 1
ATOM 653 C C . TYR A 1 85 ? 6.437 -1.095 -18.132 1.00 88.94 85 TYR A C 1
ATOM 655 O O . TYR A 1 85 ? 5.847 -0.521 -17.222 1.00 88.94 85 TYR A O 1
ATOM 663 N N . PHE A 1 86 ? 6.293 -2.402 -18.336 1.00 86.50 86 PHE A N 1
ATOM 664 C CA . PHE A 1 86 ? 5.458 -3.238 -17.471 1.00 86.50 86 PHE A CA 1
ATOM 665 C C . PHE A 1 86 ? 6.191 -3.661 -16.198 1.00 86.50 86 PHE A C 1
ATOM 667 O O . PHE A 1 86 ? 7.383 -3.979 -16.224 1.00 86.50 86 PHE A O 1
ATOM 674 N N . TYR A 1 87 ? 5.436 -3.742 -15.106 1.00 86.56 87 TYR A N 1
ATOM 675 C CA . TYR A 1 87 ? 5.879 -4.296 -13.834 1.00 86.56 87 TYR A CA 1
ATOM 676 C C . TYR A 1 87 ? 4.779 -5.185 -13.254 1.00 86.56 87 TYR A C 1
ATOM 678 O O . TYR A 1 87 ? 3.596 -4.864 -13.387 1.00 86.56 87 TYR A O 1
ATOM 686 N N . GLN A 1 88 ? 5.151 -6.322 -12.662 1.00 87.25 88 GLN A N 1
ATOM 687 C CA . GLN A 1 88 ? 4.166 -7.213 -12.062 1.00 87.25 88 GLN A CA 1
ATOM 688 C C . GLN A 1 88 ? 3.501 -6.518 -10.875 1.00 87.25 88 GLN A C 1
ATOM 690 O O . GLN A 1 88 ? 4.183 -5.856 -10.084 1.00 87.25 88 GLN A O 1
ATOM 695 N N . PRO A 1 89 ? 2.188 -6.704 -10.697 1.00 85.19 89 PRO A N 1
ATOM 696 C CA . PRO A 1 89 ? 1.559 -6.324 -9.454 1.00 85.19 89 PRO A CA 1
ATOM 697 C C . PRO A 1 89 ? 2.253 -7.024 -8.283 1.00 85.19 89 PRO A C 1
ATOM 699 O O . PRO A 1 89 ? 2.532 -8.223 -8.330 1.00 85.19 89 PRO A O 1
ATOM 702 N N . THR A 1 90 ? 2.591 -6.240 -7.271 1.00 84.75 90 THR A N 1
ATOM 703 C CA . THR A 1 90 ? 3.528 -6.598 -6.215 1.00 84.75 90 THR A CA 1
ATOM 704 C C . THR A 1 90 ? 2.864 -6.404 -4.868 1.00 84.75 90 THR A C 1
ATOM 706 O O . THR A 1 90 ? 2.234 -5.375 -4.640 1.00 84.75 90 THR A O 1
ATOM 709 N N . ILE A 1 91 ? 2.981 -7.384 -3.975 1.00 84.94 91 ILE A N 1
ATOM 710 C CA . ILE A 1 91 ? 2.393 -7.285 -2.637 1.00 84.94 91 ILE A CA 1
ATOM 711 C C . ILE A 1 91 ? 3.436 -7.649 -1.589 1.00 84.94 91 ILE A C 1
ATOM 713 O O . ILE A 1 91 ? 4.014 -8.737 -1.638 1.00 84.94 91 ILE A O 1
ATOM 717 N N . PHE A 1 92 ? 3.637 -6.742 -0.639 1.00 85.69 92 PHE A N 1
ATOM 718 C CA . PHE A 1 92 ? 4.453 -6.932 0.550 1.00 85.69 92 PHE A CA 1
ATOM 719 C C . PHE A 1 92 ? 3.575 -7.167 1.775 1.00 85.69 92 PHE A C 1
ATOM 721 O O . PHE A 1 92 ? 2.635 -6.413 2.020 1.00 85.69 92 PHE A O 1
ATOM 728 N N . ASP A 1 93 ? 3.936 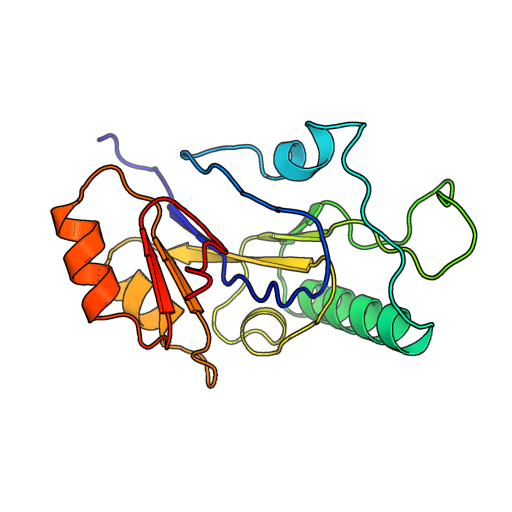-8.166 2.573 1.00 83.44 93 ASP A N 1
ATOM 729 C CA . ASP A 1 93 ? 3.380 -8.419 3.902 1.00 83.44 93 ASP A CA 1
ATOM 730 C C . ASP A 1 93 ? 4.417 -8.160 4.994 1.00 83.44 93 ASP A C 1
ATOM 732 O O . ASP A 1 93 ? 5.616 -8.037 4.732 1.00 83.44 93 ASP A O 1
ATOM 736 N N . ASN A 1 94 ? 3.938 -8.061 6.232 1.00 79.50 94 ASN A N 1
ATOM 737 C CA . ASN A 1 94 ? 4.730 -7.756 7.414 1.00 79.50 94 ASN A CA 1
ATOM 738 C C . ASN A 1 94 ? 5.502 -6.430 7.285 1.00 79.50 94 ASN A C 1
ATOM 740 O O . ASN A 1 94 ? 6.620 -6.293 7.785 1.00 79.50 94 ASN A O 1
ATOM 744 N N . VAL A 1 95 ? 4.903 -5.454 6.597 1.00 85.00 95 VAL A N 1
ATOM 745 C CA . VAL A 1 95 ? 5.488 -4.126 6.429 1.00 85.00 95 VAL A CA 1
ATOM 746 C C . VAL A 1 95 ? 5.479 -3.402 7.772 1.00 85.00 95 VAL A C 1
ATOM 748 O O . VAL A 1 95 ? 4.458 -3.358 8.460 1.00 85.00 95 VAL A O 1
ATOM 751 N N . GLN A 1 96 ? 6.625 -2.838 8.155 1.00 87.56 96 GLN A N 1
ATOM 752 C CA . GLN A 1 96 ? 6.739 -2.071 9.392 1.00 87.56 96 GLN A CA 1
ATOM 753 C C . GLN A 1 96 ? 6.177 -0.654 9.202 1.00 87.56 96 GLN A C 1
ATOM 755 O O . GLN A 1 96 ? 6.438 -0.048 8.161 1.00 87.56 96 GLN A O 1
ATOM 760 N N . PRO A 1 97 ? 5.471 -0.075 10.192 1.00 85.12 97 PRO A N 1
ATOM 761 C CA . PRO A 1 97 ? 4.833 1.236 10.043 1.00 85.12 97 PRO A CA 1
ATOM 762 C C . PRO A 1 97 ? 5.781 2.358 9.616 1.00 85.12 97 PRO A C 1
ATOM 764 O O . PRO A 1 97 ? 5.397 3.195 8.813 1.00 85.12 97 PRO A O 1
ATOM 767 N N . ASN A 1 98 ? 7.025 2.344 10.099 1.00 92.00 98 ASN A N 1
ATOM 768 C CA . ASN A 1 98 ? 8.025 3.380 9.813 1.00 92.00 98 ASN A CA 1
ATOM 769 C C . ASN A 1 98 ? 8.956 3.025 8.638 1.00 92.00 98 ASN A C 1
ATOM 771 O O . ASN A 1 98 ? 9.962 3.699 8.444 1.00 92.00 98 ASN A O 1
ATOM 775 N N . SER A 1 99 ? 8.669 1.944 7.905 1.00 91.94 99 SER A N 1
ATOM 776 C CA . SER A 1 99 ? 9.431 1.577 6.704 1.00 91.94 99 SER A CA 1
ATOM 777 C C . SER A 1 99 ? 9.152 2.548 5.559 1.00 91.94 99 SER A C 1
ATOM 779 O O . SER A 1 99 ? 8.076 3.147 5.480 1.00 91.94 99 SER A O 1
ATOM 781 N N . THR A 1 100 ? 10.103 2.665 4.640 1.00 94.94 100 THR A N 1
ATOM 782 C CA . THR A 1 100 ? 10.010 3.560 3.486 1.00 94.94 100 THR A CA 1
ATOM 783 C C . THR A 1 100 ? 8.766 3.249 2.650 1.00 94.94 100 THR A C 1
ATOM 785 O O . THR A 1 100 ? 8.001 4.149 2.319 1.00 94.94 100 THR A O 1
ATOM 788 N N . ILE A 1 101 ? 8.487 1.966 2.382 1.00 90.69 101 ILE A N 1
ATOM 789 C CA . ILE A 1 101 ? 7.330 1.542 1.569 1.00 90.69 101 ILE A CA 1
ATOM 790 C C . ILE A 1 101 ? 5.966 1.718 2.267 1.00 90.69 101 ILE A C 1
ATOM 792 O O . ILE A 1 101 ? 4.931 1.555 1.624 1.00 90.69 101 ILE A O 1
ATOM 796 N N . ALA A 1 102 ? 5.946 2.015 3.572 1.00 87.81 102 ALA A N 1
ATOM 797 C CA . ALA A 1 102 ? 4.733 2.397 4.302 1.00 87.81 102 ALA A CA 1
ATOM 798 C C . ALA A 1 102 ? 4.522 3.919 4.344 1.00 87.81 102 ALA A C 1
ATOM 800 O O . ALA A 1 102 ? 3.390 4.379 4.500 1.00 87.81 102 ALA A O 1
ATOM 801 N N . GLN A 1 103 ? 5.606 4.690 4.233 1.00 90.25 103 GLN A N 1
ATOM 802 C CA . GLN A 1 103 ? 5.609 6.137 4.441 1.00 90.25 103 GLN A CA 1
ATOM 803 C C . GLN A 1 103 ? 5.638 6.941 3.141 1.00 90.25 103 GLN A C 1
ATOM 805 O O . GLN A 1 103 ? 5.125 8.057 3.120 1.00 90.25 103 GLN A O 1
ATOM 810 N N . GLU A 1 104 ? 6.194 6.392 2.063 1.00 89.31 104 GLU A N 1
ATOM 811 C CA . GLU A 1 104 ? 6.350 7.080 0.781 1.00 89.31 104 GLU A CA 1
ATOM 812 C C . GLU A 1 104 ? 5.434 6.507 -0.308 1.00 89.31 104 GLU A C 1
ATOM 814 O O . GLU A 1 104 ? 5.143 5.310 -0.355 1.00 89.31 104 GLU A O 1
ATOM 819 N N . GLU A 1 105 ? 4.986 7.376 -1.217 1.00 86.12 105 GLU A N 1
ATOM 820 C CA . GLU A 1 105 ? 4.108 6.992 -2.319 1.00 86.12 105 GLU A CA 1
ATOM 821 C C . GLU A 1 105 ? 4.917 6.487 -3.526 1.00 86.12 105 GLU A C 1
ATOM 823 O O . GLU A 1 105 ? 5.690 7.223 -4.138 1.00 86.12 105 GLU A O 1
ATOM 828 N N . ILE A 1 106 ? 4.714 5.217 -3.893 1.00 87.50 106 ILE A N 1
ATOM 829 C CA . ILE A 1 106 ? 5.473 4.549 -4.966 1.00 87.50 106 ILE A CA 1
ATOM 830 C C . ILE A 1 106 ? 4.913 4.880 -6.366 1.00 87.50 106 ILE A C 1
ATOM 832 O O . ILE A 1 106 ? 5.657 4.860 -7.350 1.00 87.50 106 ILE A O 1
ATOM 836 N N . PHE A 1 107 ? 3.606 5.166 -6.481 1.00 84.25 107 PHE A N 1
ATOM 837 C CA . PHE A 1 107 ? 2.890 5.343 -7.760 1.00 84.25 107 PHE A CA 1
ATOM 838 C C . PHE A 1 107 ? 3.119 4.186 -8.758 1.00 84.25 107 PHE A C 1
ATOM 840 O O . PHE A 1 107 ? 3.324 4.374 -9.961 1.00 84.25 107 PHE A O 1
ATOM 847 N N . GLY A 1 108 ? 3.120 2.956 -8.253 1.00 84.38 108 GLY A N 1
ATOM 848 C CA . GLY A 1 108 ? 3.247 1.737 -9.048 1.00 84.38 108 GLY A CA 1
ATOM 849 C C . GLY A 1 108 ? 2.285 0.664 -8.554 1.00 84.38 108 GLY A C 1
ATOM 850 O O . GLY A 1 108 ? 1.610 0.865 -7.545 1.00 84.38 108 GLY A O 1
ATOM 851 N N . PRO A 1 109 ? 2.217 -0.498 -9.221 1.00 86.44 109 PRO A N 1
ATOM 852 C CA . PRO A 1 109 ? 1.337 -1.582 -8.808 1.00 86.44 109 PRO A CA 1
ATOM 853 C C . PRO A 1 109 ? 1.938 -2.339 -7.610 1.00 86.44 109 PRO A C 1
ATOM 855 O O . PRO A 1 109 ? 2.202 -3.533 -7.700 1.00 86.44 109 PRO A O 1
ATOM 858 N N . VAL A 1 110 ? 2.203 -1.638 -6.506 1.00 85.69 110 VAL A N 1
ATOM 859 C CA . VAL A 1 110 ? 2.832 -2.158 -5.286 1.00 85.69 110 VAL A CA 1
ATOM 860 C C . VAL A 1 110 ? 1.904 -1.898 -4.104 1.00 85.69 110 VAL A C 1
ATOM 862 O O . VAL A 1 110 ? 1.518 -0.761 -3.852 1.00 85.69 110 VAL A O 1
ATOM 865 N N . LEU A 1 111 ? 1.556 -2.9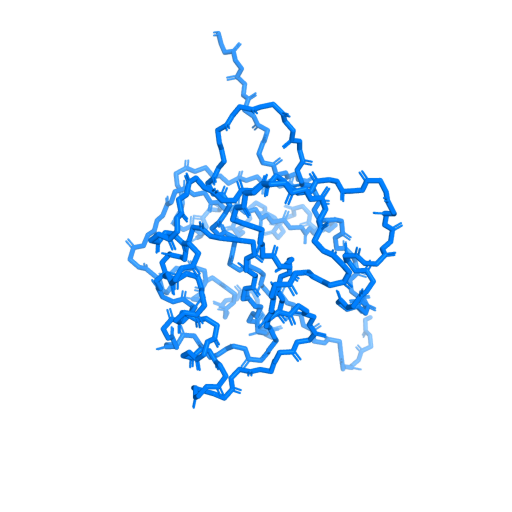52 -3.371 1.00 84.75 111 LEU A N 1
ATOM 866 C CA . LEU A 1 111 ? 0.734 -2.887 -2.167 1.00 84.75 111 LEU A CA 1
ATOM 867 C C . LEU A 1 111 ? 1.571 -3.256 -0.941 1.00 84.75 111 LEU A C 1
ATOM 869 O O . LEU A 1 111 ? 2.126 -4.353 -0.879 1.00 84.75 111 LEU A O 1
ATOM 873 N N . ALA A 1 112 ? 1.604 -2.370 0.050 1.00 83.75 112 ALA A N 1
ATOM 874 C CA . ALA A 1 112 ? 2.165 -2.631 1.369 1.00 83.75 112 ALA A CA 1
ATOM 875 C C . ALA A 1 112 ? 1.046 -2.991 2.355 1.00 83.75 112 ALA A C 1
ATOM 877 O O . ALA A 1 112 ? 0.080 -2.239 2.518 1.00 83.75 112 ALA A O 1
ATOM 878 N N . THR A 1 113 ? 1.167 -4.137 3.026 1.00 84.25 113 THR A N 1
ATOM 879 C CA . THR A 1 113 ? 0.183 -4.569 4.021 1.00 84.25 113 THR A CA 1
ATOM 880 C C . THR A 1 113 ? 0.769 -4.568 5.425 1.00 84.25 113 THR A C 1
ATOM 882 O O . THR A 1 113 ? 1.782 -5.222 5.691 1.00 84.25 113 THR A O 1
ATOM 885 N N . LEU A 1 114 ? 0.096 -3.859 6.329 1.00 84.38 114 LEU A N 1
ATOM 886 C CA . LEU A 1 114 ? 0.448 -3.745 7.739 1.00 84.38 114 LEU A CA 1
ATOM 887 C C . LEU A 1 114 ? -0.554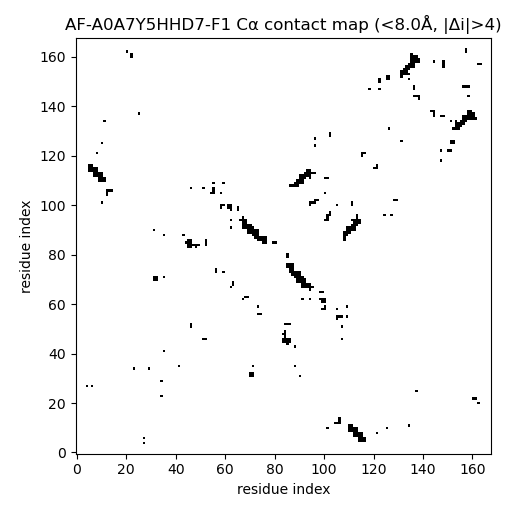 -4.545 8.574 1.00 84.38 114 LEU A C 1
ATOM 889 O O . LEU A 1 114 ? -1.730 -4.661 8.223 1.00 84.38 114 LEU A O 1
ATOM 893 N N . GLN A 1 115 ? -0.102 -5.101 9.692 1.00 78.44 115 GLN A N 1
ATOM 894 C CA . GLN A 1 115 ? -0.962 -5.859 10.600 1.00 78.44 115 GLN A CA 1
ATOM 895 C C . GLN A 1 115 ? -1.375 -4.999 11.792 1.00 78.44 115 GLN A C 1
ATOM 897 O O . GLN A 1 115 ? -0.634 -4.122 12.222 1.00 78.44 115 GLN A O 1
ATOM 902 N N . PHE A 1 116 ? -2.568 -5.266 12.316 1.00 79.81 116 PHE A N 1
ATOM 903 C CA . PHE A 1 116 ? -3.100 -4.607 13.505 1.00 79.81 116 PHE A CA 1
ATOM 904 C C . PHE A 1 116 ? -3.917 -5.592 14.342 1.00 79.81 116 PHE A C 1
ATOM 906 O O . PHE A 1 116 ? -4.492 -6.558 13.823 1.00 79.81 116 PHE A O 1
ATOM 913 N N . ASN A 1 117 ? -4.016 -5.322 15.637 1.00 74.56 117 ASN A N 1
ATOM 914 C CA . ASN A 1 117 ? -4.705 -6.173 16.600 1.00 74.56 117 ASN A CA 1
ATOM 915 C C . ASN A 1 117 ? -6.085 -5.612 16.957 1.00 74.56 117 ASN A C 1
ATOM 917 O O . ASN A 1 117 ? -7.072 -6.355 17.027 1.00 74.56 117 ASN A O 1
ATOM 921 N N . ASP A 1 118 ? -6.191 -4.292 17.105 1.00 78.75 118 ASP A N 1
ATOM 922 C CA . ASP A 1 118 ? -7.418 -3.622 17.523 1.00 78.75 118 ASP A CA 1
ATOM 923 C C . ASP A 1 118 ? -7.716 -2.328 16.746 1.00 78.75 118 ASP A C 1
ATOM 925 O O . ASP A 1 118 ? -6.986 -1.909 15.851 1.00 78.75 118 ASP A O 1
ATOM 929 N N . ALA A 1 119 ? -8.885 -1.748 17.023 1.00 77.44 119 ALA A N 1
ATOM 930 C CA . ALA A 1 119 ? -9.362 -0.568 16.310 1.00 77.44 119 ALA A CA 1
ATOM 931 C C . ALA A 1 119 ? -8.523 0.685 16.609 1.00 77.44 119 ALA A C 1
ATOM 933 O O . ALA A 1 119 ? -8.365 1.517 15.721 1.00 77.44 119 ALA A O 1
ATOM 934 N N . ASP A 1 120 ? -7.975 0.807 17.817 1.00 84.38 120 ASP A N 1
ATOM 935 C CA . ASP A 1 120 ? -7.223 1.989 18.230 1.00 84.38 120 ASP A CA 1
ATOM 936 C C . ASP A 1 120 ? -5.814 1.955 17.615 1.00 84.38 120 ASP A C 1
ATOM 938 O O . ASP A 1 120 ? -5.311 2.974 17.140 1.00 84.38 120 ASP A O 1
ATOM 942 N N . GLU A 1 121 ? -5.194 0.773 17.548 1.00 79.31 121 GLU A N 1
ATOM 943 C CA . GLU A 1 121 ? -3.967 0.534 16.787 1.00 79.31 121 GLU A CA 1
ATOM 944 C C . GLU A 1 121 ? -4.175 0.817 15.295 1.00 79.31 121 GLU A C 1
ATOM 946 O O . GLU A 1 121 ? -3.370 1.528 14.697 1.00 79.31 121 GLU A O 1
ATOM 951 N N . LEU A 1 122 ? -5.281 0.350 14.703 1.00 84.19 122 LEU A N 1
ATOM 952 C CA . LEU A 1 122 ? -5.610 0.655 13.307 1.00 84.19 122 LEU A CA 1
ATOM 953 C C . LEU A 1 122 ? -5.669 2.162 13.054 1.00 84.19 122 LEU A C 1
ATOM 955 O O . LEU A 1 122 ? -5.119 2.625 12.060 1.00 84.19 122 LEU A O 1
ATOM 959 N N . VAL A 1 123 ? -6.318 2.929 13.934 1.00 85.38 123 VAL A N 1
ATOM 960 C CA . VAL A 1 123 ? -6.419 4.390 13.787 1.00 85.38 123 VAL A CA 1
ATOM 961 C C . VAL A 1 123 ? -5.046 5.048 13.892 1.00 85.38 123 VAL A C 1
ATOM 963 O O . VAL A 1 123 ? -4.744 5.949 13.110 1.00 85.38 123 VAL A O 1
ATOM 966 N N . LYS A 1 124 ? -4.188 4.588 14.812 1.00 86.69 124 LYS A N 1
ATOM 967 C CA . LYS A 1 124 ? -2.804 5.076 14.922 1.00 86.69 124 LYS A CA 1
ATOM 968 C C . LYS A 1 124 ? -2.005 4.800 13.653 1.00 86.69 124 LYS A C 1
ATOM 970 O O . LYS A 1 124 ? -1.322 5.698 13.182 1.00 86.69 124 LYS A O 1
ATOM 975 N N . LEU A 1 125 ? -2.115 3.593 13.099 1.00 83.44 125 LEU A N 1
ATOM 976 C CA . LEU A 1 125 ? -1.438 3.213 11.859 1.00 83.44 125 LEU A CA 1
ATOM 977 C C . LEU A 1 125 ? -1.958 4.019 10.664 1.00 83.44 125 LEU A C 1
ATOM 979 O O . LEU A 1 125 ? -1.164 4.580 9.919 1.00 83.44 125 LEU A O 1
ATOM 983 N N . ALA A 1 126 ? -3.280 4.132 10.512 1.00 84.06 126 ALA A N 1
ATOM 984 C CA . ALA A 1 126 ? -3.907 4.869 9.415 1.00 84.06 126 ALA A CA 1
ATOM 985 C C . ALA A 1 126 ? -3.551 6.364 9.427 1.00 84.06 126 ALA A C 1
ATOM 987 O O . ALA A 1 126 ? -3.371 6.960 8.372 1.00 84.06 126 ALA A O 1
ATOM 988 N N . ASN A 1 127 ? -3.421 6.958 10.616 1.00 88.69 127 ASN A N 1
ATOM 989 C CA . ASN A 1 127 ? -3.035 8.359 10.794 1.00 88.69 127 ASN A CA 1
ATOM 990 C C . ASN A 1 127 ? -1.513 8.562 10.914 1.00 88.69 127 ASN A C 1
ATOM 992 O O . ASN A 1 127 ? -1.066 9.693 11.093 1.00 88.69 127 ASN A O 1
ATOM 996 N N . GLY A 1 128 ? -0.721 7.487 10.874 1.00 86.06 128 GLY A N 1
ATOM 997 C CA . GLY A 1 128 ? 0.732 7.485 11.065 1.00 86.06 128 GLY A CA 1
ATOM 998 C C . GLY A 1 128 ? 1.514 7.842 9.803 1.00 86.06 128 GLY A C 1
ATOM 999 O O . GLY A 1 128 ? 2.596 7.306 9.588 1.00 86.06 128 GLY A O 1
ATOM 1000 N N . THR A 1 129 ? 0.950 8.697 8.955 1.00 86.00 129 THR A N 1
ATOM 1001 C CA . THR A 1 129 ? 1.536 9.157 7.696 1.00 86.00 129 THR A CA 1
ATOM 1002 C C . THR A 1 129 ? 1.323 10.663 7.549 1.00 86.00 129 THR A C 1
ATOM 1004 O O . THR A 1 129 ? 0.426 11.239 8.166 1.00 86.00 129 THR A O 1
ATOM 1007 N N . MET A 1 130 ? 2.154 11.320 6.737 1.00 84.94 130 MET A N 1
ATOM 1008 C CA . MET A 1 130 ? 2.005 12.744 6.423 1.00 84.94 130 MET A CA 1
ATOM 1009 C C . MET A 1 130 ? 0.876 13.039 5.421 1.00 84.94 130 MET A C 1
ATOM 1011 O O . MET A 1 130 ? 0.518 14.202 5.232 1.00 84.94 130 MET A O 1
ATOM 1015 N N . TYR A 1 131 ? 0.330 12.008 4.772 1.00 83.06 131 TYR A N 1
ATOM 1016 C CA . TYR A 1 131 ? -0.737 12.127 3.779 1.00 83.06 131 TYR A CA 1
ATOM 1017 C C . TYR A 1 131 ? -2.135 11.971 4.399 1.00 83.06 131 TYR A C 1
ATOM 1019 O O . TYR A 1 131 ? -2.292 11.573 5.550 1.00 83.06 131 TYR A O 1
ATOM 1027 N N . GLY A 1 132 ? -3.176 12.287 3.622 1.00 83.88 132 GLY A N 1
ATOM 1028 C CA . GLY A 1 132 ? -4.566 12.229 4.093 1.00 83.88 132 GLY A CA 1
ATOM 1029 C C . GLY A 1 132 ? -5.611 12.347 2.985 1.00 83.88 132 GLY A C 1
ATOM 1030 O O . GLY A 1 132 ? -6.644 12.981 3.185 1.00 83.88 132 GLY A O 1
ATOM 1031 N N . LEU A 1 133 ? -5.348 11.790 1.796 1.00 81.06 133 LEU A N 1
ATOM 1032 C CA . LEU A 1 133 ? -6.248 11.926 0.643 1.00 81.06 133 LEU A CA 1
ATOM 1033 C C . LEU A 1 133 ? -7.560 11.154 0.846 1.00 81.06 133 LEU A C 1
ATOM 1035 O O . LEU A 1 133 ? -8.638 11.747 0.897 1.00 81.06 133 LEU A O 1
ATOM 1039 N N . ALA A 1 134 ? -7.467 9.830 0.979 1.00 84.25 134 ALA A N 1
ATOM 1040 C CA . ALA A 1 134 ? -8.627 8.963 1.102 1.00 84.25 134 ALA A CA 1
ATOM 1041 C C . ALA A 1 134 ? -8.336 7.714 1.943 1.00 84.25 134 ALA A C 1
ATOM 1043 O O . ALA A 1 134 ? -7.196 7.265 2.041 1.00 84.25 134 ALA A O 1
ATOM 1044 N N . ALA A 1 135 ? -9.385 7.130 2.517 1.00 83.81 135 ALA A N 1
ATOM 1045 C CA . ALA A 1 135 ? -9.337 5.860 3.230 1.00 83.81 135 ALA A CA 1
ATOM 1046 C C . ALA A 1 135 ? -10.574 5.011 2.917 1.00 83.81 135 ALA A C 1
ATOM 1048 O O . ALA A 1 135 ? -11.616 5.520 2.502 1.00 83.81 135 ALA A O 1
ATOM 1049 N N . ALA A 1 136 ? -10.486 3.705 3.163 1.00 85.25 136 ALA A N 1
ATOM 1050 C CA . ALA A 1 136 ? -11.653 2.838 3.117 1.00 85.25 136 ALA A CA 1
ATOM 1051 C C . ALA A 1 136 ? -11.666 1.813 4.239 1.00 85.25 136 ALA A C 1
ATOM 1053 O O . ALA A 1 136 ? -10.637 1.263 4.629 1.00 85.25 136 ALA A O 1
ATOM 1054 N N . ILE A 1 137 ? -12.869 1.536 4.727 1.00 83.69 137 ILE A N 1
ATOM 1055 C CA . ILE A 1 137 ? -13.120 0.633 5.839 1.00 83.69 137 ILE A CA 1
ATOM 1056 C C . ILE A 1 137 ? -13.985 -0.520 5.338 1.00 83.69 137 ILE A C 1
ATOM 1058 O O . ILE A 1 137 ? -15.108 -0.320 4.875 1.00 83.69 137 ILE A O 1
ATOM 1062 N N . TRP A 1 138 ? -13.480 -1.742 5.496 1.00 84.25 138 TRP A N 1
ATOM 1063 C CA . TRP A 1 138 ? -14.212 -2.971 5.199 1.00 84.25 138 TRP A CA 1
ATOM 1064 C C . TRP A 1 138 ? -14.598 -3.675 6.496 1.00 84.25 138 TRP A C 1
ATOM 1066 O O . TRP A 1 138 ? -13.751 -4.198 7.219 1.00 84.25 138 TRP A O 1
ATOM 1076 N N . THR A 1 139 ? -15.890 -3.681 6.818 1.00 80.06 139 THR A N 1
ATOM 1077 C CA . THR A 1 139 ? -16.418 -4.318 8.031 1.00 80.06 139 THR A CA 1
ATOM 1078 C C . THR A 1 139 ? -17.912 -4.600 7.896 1.00 80.06 139 THR A C 1
ATOM 1080 O O . THR A 1 139 ? -18.660 -3.834 7.291 1.00 80.06 139 THR A O 1
ATOM 1083 N N . LYS A 1 140 ? -18.373 -5.690 8.518 1.00 82.06 140 LYS A N 1
ATOM 1084 C CA . LYS A 1 140 ? -19.810 -5.980 8.677 1.00 82.06 140 LYS A CA 1
ATOM 1085 C C . LYS A 1 140 ? -20.442 -5.212 9.846 1.00 82.06 140 LYS A C 1
ATOM 1087 O O . LYS A 1 140 ? -21.659 -5.117 9.930 1.00 82.06 140 LYS A O 1
ATOM 1092 N N . ASP A 1 141 ? -19.622 -4.693 10.759 1.00 82.94 141 ASP A N 1
ATOM 1093 C CA . ASP A 1 141 ? -20.060 -3.911 11.917 1.00 82.94 141 ASP A CA 1
ATOM 1094 C C . ASP A 1 141 ? -20.128 -2.424 11.554 1.00 82.94 141 ASP A C 1
ATOM 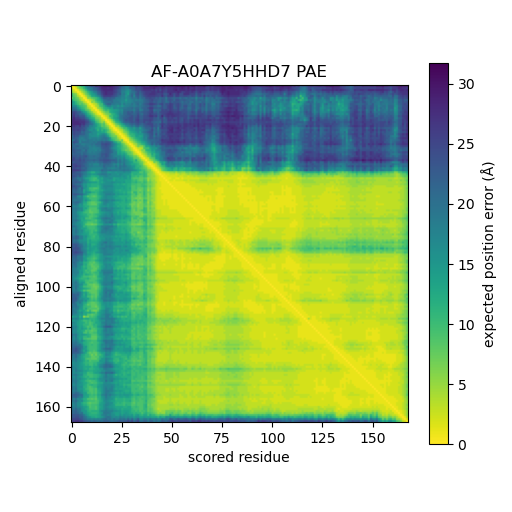1096 O O . ASP A 1 141 ? -19.107 -1.733 11.505 1.00 82.94 141 ASP A O 1
ATOM 1100 N N . ILE A 1 142 ? -21.345 -1.942 11.303 1.00 89.19 142 ILE A N 1
ATOM 1101 C CA . ILE A 1 142 ? -21.601 -0.564 10.875 1.00 89.19 142 ILE A CA 1
ATOM 1102 C C . ILE A 1 142 ? -21.291 0.470 11.967 1.00 89.19 142 ILE A C 1
ATOM 1104 O O . ILE A 1 142 ? -20.835 1.569 11.658 1.00 89.19 142 ILE A O 1
ATOM 1108 N N . LYS A 1 143 ? -21.452 0.121 13.254 1.00 92.25 143 LYS A N 1
ATOM 1109 C CA . LYS A 1 143 ? -21.114 1.029 14.365 1.00 92.25 143 LYS A CA 1
ATOM 1110 C C . LYS A 1 143 ? -19.613 1.279 14.392 1.00 92.25 143 LYS A C 1
ATOM 1112 O O . LYS A 1 143 ? -19.170 2.421 14.498 1.00 92.25 143 LYS A O 1
ATOM 1117 N N . LYS A 1 144 ? -18.831 0.208 14.234 1.00 83.44 144 LYS A N 1
ATOM 1118 C CA . LYS A 1 144 ? -17.376 0.299 14.102 1.00 83.44 144 LYS A CA 1
ATOM 1119 C C . LYS A 1 144 ? -16.969 1.076 12.855 1.00 83.44 144 LYS A C 1
ATOM 1121 O O . LYS A 1 144 ? -16.051 1.881 12.944 1.00 83.44 144 LYS A O 1
ATOM 1126 N N . ALA A 1 145 ? -17.662 0.880 11.732 1.00 83.00 145 ALA A N 1
ATOM 1127 C CA . ALA A 1 145 ? -17.386 1.616 10.501 1.00 83.00 145 ALA A CA 1
ATOM 1128 C C . ALA A 1 145 ? -17.508 3.134 10.700 1.00 83.00 145 ALA A C 1
ATOM 1130 O O . ALA A 1 145 ? -16.563 3.858 10.409 1.00 83.00 145 ALA A O 1
ATOM 1131 N N . HIS A 1 146 ? -18.624 3.609 11.264 1.00 92.38 146 HIS A N 1
ATOM 1132 C CA . HIS A 1 146 ? -18.830 5.040 11.508 1.00 92.38 146 HIS A CA 1
ATOM 1133 C C . HIS A 1 146 ? -17.875 5.618 12.554 1.00 92.38 146 HIS A C 1
ATOM 1135 O O . HIS A 1 146 ? -17.407 6.742 12.388 1.00 92.38 146 HIS A O 1
ATOM 1141 N N . ARG A 1 147 ? -17.556 4.858 13.612 1.00 92.00 147 ARG A N 1
ATOM 1142 C CA . ARG A 1 147 ? -16.548 5.271 14.597 1.00 92.00 147 ARG A CA 1
ATOM 1143 C C . ARG A 1 147 ? -15.188 5.483 13.924 1.00 92.00 147 ARG A C 1
ATOM 1145 O O . ARG A 1 147 ? -14.624 6.565 14.028 1.00 92.00 147 ARG A O 1
ATOM 1152 N N . LEU A 1 148 ? -14.701 4.474 13.200 1.00 85.19 148 LEU A N 1
ATOM 1153 C CA . LEU A 1 148 ? -13.414 4.532 12.505 1.00 85.19 148 LEU A CA 1
ATOM 1154 C C . LEU A 1 148 ? -13.384 5.644 11.451 1.00 85.19 148 LEU A C 1
ATOM 1156 O O . LEU A 1 148 ? -12.402 6.372 11.369 1.00 85.19 148 LEU A O 1
ATOM 1160 N N . ALA A 1 149 ? -14.470 5.828 10.696 1.00 88.50 149 ALA A N 1
ATOM 1161 C CA . ALA A 1 149 ? -14.555 6.876 9.682 1.00 88.50 149 ALA A CA 1
ATOM 1162 C C . ALA A 1 149 ? -14.431 8.293 10.262 1.00 88.50 149 ALA A C 1
ATOM 1164 O O . ALA A 1 149 ? -13.949 9.185 9.577 1.00 88.50 149 ALA A O 1
ATOM 1165 N N . LYS A 1 150 ? -14.834 8.498 11.523 1.00 95.50 150 LYS A N 1
ATOM 1166 C CA . LYS A 1 150 ? -14.673 9.774 12.232 1.00 95.50 150 LYS A CA 1
ATOM 1167 C C . LYS A 1 150 ? -13.252 9.983 12.777 1.00 95.50 150 LYS A C 1
ATOM 1169 O O . LYS A 1 150 ? -12.839 11.122 12.969 1.00 95.50 150 LYS A O 1
ATOM 1174 N N . GLU A 1 151 ? -12.538 8.903 13.085 1.00 92.94 151 GLU A N 1
ATOM 1175 C CA . GLU A 1 151 ? -11.215 8.941 13.728 1.00 92.94 151 GLU A CA 1
ATOM 1176 C C . GLU A 1 151 ? -10.048 8.947 12.720 1.00 92.94 151 GLU A C 1
ATOM 1178 O O . GLU A 1 151 ? -8.962 9.446 13.029 1.00 92.94 151 GLU A O 1
ATOM 1183 N N . ILE A 1 152 ? -10.258 8.413 11.515 1.00 88.19 152 ILE A N 1
ATOM 1184 C CA . ILE A 1 152 ? -9.268 8.423 10.432 1.00 88.19 152 ILE A CA 1
ATOM 1185 C C . ILE A 1 152 ? -9.214 9.812 9.785 1.00 88.19 152 ILE A C 1
ATOM 1187 O O . ILE A 1 152 ? -10.228 10.366 9.363 1.00 88.19 152 ILE A O 1
ATOM 1191 N N . LYS A 1 153 ? -8.006 10.365 9.680 1.00 88.94 153 LYS A N 1
ATOM 1192 C CA . LYS A 1 153 ? -7.713 11.678 9.103 1.00 88.94 153 LYS A CA 1
ATOM 1193 C C . LYS A 1 153 ? -7.515 11.552 7.594 1.00 88.94 153 LYS A C 1
ATOM 1195 O O . LYS A 1 153 ? -6.390 11.510 7.107 1.00 88.94 153 LYS A O 1
ATOM 1200 N N . ALA A 1 154 ? -8.619 11.493 6.859 1.00 86.62 154 ALA A N 1
ATOM 1201 C CA . ALA A 1 154 ? -8.613 11.515 5.400 1.00 86.62 154 ALA A CA 1
ATOM 1202 C C . ALA A 1 154 ? -9.702 12.449 4.860 1.00 86.62 154 ALA A C 1
ATOM 1204 O O . ALA A 1 154 ? -10.753 12.600 5.483 1.00 86.62 154 ALA A O 1
ATOM 1205 N N . GLY A 1 155 ? -9.470 13.054 3.693 1.00 84.62 155 GLY A N 1
ATOM 1206 C CA . GLY A 1 155 ? -10.449 13.922 3.033 1.00 84.62 155 GLY A CA 1
ATOM 1207 C C . GLY A 1 155 ? -11.711 13.177 2.590 1.00 84.62 155 GLY A C 1
ATOM 1208 O O . GLY A 1 155 ? -12.8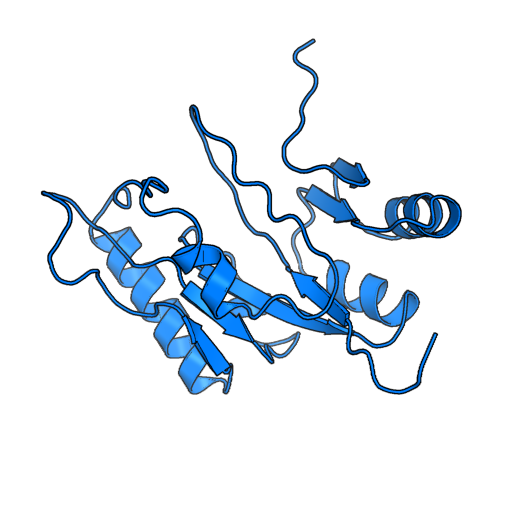04 13.732 2.619 1.00 84.62 155 GLY A O 1
ATOM 1209 N N . THR A 1 156 ? -11.581 11.905 2.207 1.00 86.00 156 THR A N 1
ATOM 1210 C CA . THR A 1 156 ? -12.708 11.020 1.872 1.00 86.00 156 THR A CA 1
ATOM 1211 C C . THR A 1 156 ? -12.561 9.675 2.577 1.00 86.00 156 THR A C 1
ATOM 1213 O O . THR A 1 156 ? -11.488 9.076 2.554 1.00 86.00 1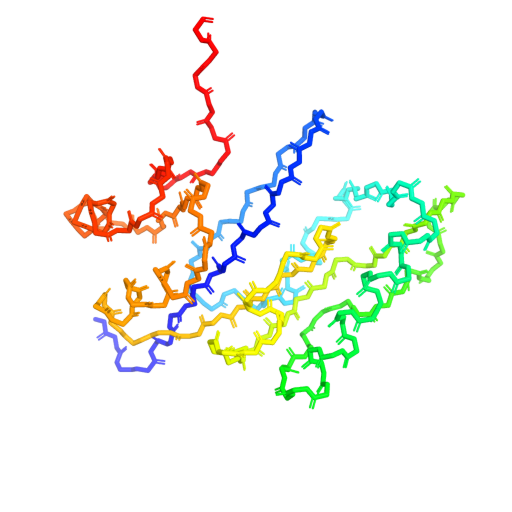56 THR A O 1
ATOM 1216 N N . VAL A 1 157 ? -13.644 9.166 3.173 1.00 86.19 157 VAL A N 1
ATOM 1217 C CA . VAL A 1 157 ? -13.672 7.822 3.766 1.00 86.19 157 VAL A CA 1
ATOM 1218 C C . VAL A 1 157 ? -14.821 7.009 3.182 1.00 86.19 157 VAL A C 1
ATOM 1220 O O . VAL A 1 157 ? -15.988 7.346 3.372 1.00 86.19 157 VAL A O 1
ATOM 1223 N N . TRP A 1 158 ? -14.499 5.900 2.517 1.00 86.38 158 TRP A N 1
ATOM 1224 C CA . TRP A 1 158 ? -15.491 4.943 2.028 1.00 86.38 158 TRP A CA 1
ATOM 1225 C C . TRP A 1 158 ? -15.742 3.819 3.036 1.00 86.38 158 TRP A C 1
ATOM 1227 O O . TRP A 1 158 ? -14.824 3.320 3.686 1.00 86.38 158 TRP A O 1
ATOM 1237 N N . ILE A 1 159 ? -16.990 3.362 3.136 1.00 86.06 159 ILE A N 1
ATOM 1238 C CA . ILE A 1 159 ? -17.364 2.188 3.932 1.00 86.06 159 ILE A CA 1
ATOM 1239 C C . ILE A 1 159 ? -17.887 1.118 2.981 1.00 86.06 159 ILE A C 1
ATOM 1241 O O . ILE A 1 159 ? -18.844 1.348 2.248 1.00 86.06 159 ILE A O 1
ATOM 1245 N N . ASN A 1 160 ? -17.269 -0.062 3.015 1.00 83.94 160 ASN A N 1
ATOM 1246 C CA . ASN A 1 160 ? -17.619 -1.217 2.186 1.00 83.94 160 ASN A CA 1
ATOM 1247 C C . ASN A 1 160 ? -17.671 -0.931 0.670 1.00 83.94 160 ASN A C 1
ATOM 1249 O O . ASN A 1 160 ? -18.414 -1.572 -0.073 1.00 83.94 160 ASN A O 1
ATOM 1253 N N . THR A 1 161 ? -16.858 0.025 0.222 1.00 82.31 161 THR A N 1
ATOM 1254 C CA . THR A 1 161 ? -16.580 0.345 -1.180 1.00 82.31 161 THR A CA 1
ATOM 1255 C C . THR A 1 161 ? -15.214 1.039 -1.273 1.00 82.31 161 THR A C 1
ATOM 1257 O O . THR A 1 161 ? -14.588 1.312 -0.247 1.00 82.31 161 THR A O 1
ATOM 1260 N N . TYR A 1 162 ? -14.727 1.295 -2.484 1.00 76.88 162 TYR A N 1
ATOM 1261 C CA . TYR A 1 162 ? -13.503 2.056 -2.743 1.00 76.88 162 TYR A CA 1
ATOM 1262 C C . TYR A 1 162 ? -13.651 2.823 -4.057 1.00 76.88 162 TYR A C 1
ATOM 1264 O O . TYR A 1 162 ? -14.254 2.291 -4.991 1.00 76.88 162 TYR A O 1
ATOM 1272 N N . ASN A 1 163 ? -13.084 4.030 -4.141 1.00 77.81 163 ASN A N 1
ATOM 1273 C CA . ASN A 1 163 ? -13.041 4.822 -5.376 1.00 77.81 163 ASN A CA 1
ATOM 1274 C C . ASN A 1 163 ? -14.430 5.108 -5.986 1.00 77.81 163 ASN A C 1
ATOM 1276 O O . ASN A 1 163 ? -14.598 5.102 -7.204 1.00 77.81 163 ASN A O 1
ATOM 1280 N N . ASN A 1 164 ? -15.442 5.301 -5.136 1.00 80.19 164 ASN A N 1
ATOM 1281 C CA . ASN A 1 164 ? -16.790 5.658 -5.569 1.00 80.19 164 ASN A CA 1
ATOM 1282 C C . ASN A 1 164 ? -17.018 7.150 -5.316 1.00 80.19 164 ASN A C 1
ATOM 1284 O O . ASN A 1 164 ? -17.146 7.561 -4.160 1.00 80.19 164 ASN A O 1
ATOM 1288 N N . TYR A 1 165 ? -17.034 7.939 -6.383 1.00 77.31 165 TYR A N 1
ATOM 1289 C CA . TYR A 1 165 ? -17.268 9.379 -6.335 1.00 77.31 165 TYR A CA 1
ATOM 1290 C C . TYR A 1 165 ? -18.641 9.700 -6.913 1.00 77.31 165 TYR A C 1
ATOM 1292 O O . TYR A 1 165 ? -19.069 9.067 -7.877 1.00 77.31 165 TYR A O 1
ATOM 1300 N N . ASP A 1 166 ? -19.313 10.683 -6.320 1.00 78.12 166 ASP A N 1
ATOM 1301 C CA . ASP A 1 166 ? -20.522 11.260 -6.895 1.00 78.12 166 ASP A CA 1
ATOM 1302 C C . ASP A 1 166 ? -20.114 12.331 -7.914 1.00 78.12 166 ASP A C 1
ATOM 1304 O O . ASP A 1 166 ? -19.372 13.259 -7.581 1.00 78.12 166 ASP A O 1
ATOM 1308 N N . ALA A 1 167 ? -20.541 12.159 -9.162 1.00 67.88 167 ALA A N 1
ATOM 1309 C CA . ALA A 1 167 ? -20.338 13.138 -10.220 1.00 67.88 167 ALA A CA 1
ATOM 1310 C C . ALA A 1 167 ? -21.533 14.093 -10.186 1.00 67.88 167 ALA A C 1
ATOM 1312 O O . ALA A 1 167 ? -22.535 13.850 -10.856 1.00 67.88 167 ALA A O 1
ATOM 1313 N N . ALA A 1 168 ? -21.442 15.116 -9.335 1.00 49.97 168 ALA A N 1
ATOM 1314 C CA . ALA A 1 168 ? -22.427 16.194 -9.288 1.00 49.97 168 ALA A CA 1
ATOM 1315 C C . ALA A 1 168 ? -22.561 16.909 -10.643 1.00 49.97 168 ALA A C 1
ATOM 1317 O O . ALA A 1 168 ? -21.524 17.075 -11.331 1.00 49.97 168 ALA A O 1
#

Radius of gyration: 16.39 Å; Cα contacts (8 Å, |Δi|>4): 231; chains: 1; bounding box: 38×34×45 Å

Secondary structure (DSSP, 8-state):
--TT--EEEEE------SS--------S---TTHHHHS-TT--PPPBS-HHHHHHHHHHHHHHHHTT-EEEE--S--SS--SSSB----EEEES--TTSHHHHS---SSEEEEEEESSHHHHHHHHTSSS--SEEEE--S-HHHHHHHHHHS--SEEEES-SS-----